Protein AF-A0A7C9B0Y3-F1 (afdb_monomer_lite)

Structure (mmCIF, N/CA/C/O backbone):
data_AF-A0A7C9B0Y3-F1
#
_entry.id   AF-A0A7C9B0Y3-F1
#
loop_
_atom_site.group_PDB
_atom_site.id
_atom_site.type_symbol
_atom_site.label_atom_id
_atom_site.label_alt_id
_atom_site.label_comp_id
_atom_site.label_asym_id
_atom_site.label_entity_id
_atom_site.label_seq_id
_atom_site.pdbx_PDB_ins_code
_atom_site.Cartn_x
_atom_site.Cartn_y
_atom_site.Cartn_z
_atom_site.occupancy
_atom_site.B_iso_or_equiv
_atom_site.auth_seq_id
_atom_site.auth_comp_id
_atom_site.auth_asym_id
_atom_site.auth_atom_id
_atom_site.pdbx_PDB_model_num
ATOM 1 N N . MET A 1 1 ? -20.691 -8.205 18.470 1.00 58.59 1 MET A N 1
ATOM 2 C CA . MET A 1 1 ? -19.989 -9.507 18.488 1.00 58.59 1 MET A CA 1
ATOM 3 C C . MET A 1 1 ? -19.894 -10.140 17.098 1.00 58.59 1 MET A C 1
ATOM 5 O O . ME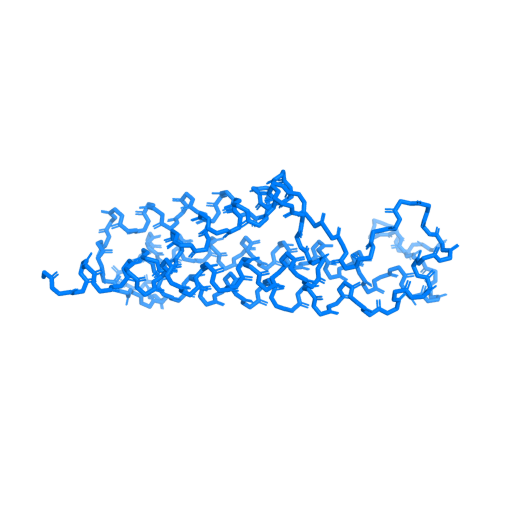T A 1 1 ? -18.849 -10.681 16.763 1.00 58.59 1 MET A O 1
ATOM 9 N N . GLU A 1 2 ? -20.926 -10.031 16.255 1.00 71.00 2 GLU A N 1
ATOM 10 C CA . GLU A 1 2 ? -20.875 -10.568 14.883 1.00 71.00 2 GLU A CA 1
ATOM 11 C C . GLU A 1 2 ? -19.894 -9.811 13.970 1.00 71.00 2 GLU A C 1
ATOM 13 O O . GLU A 1 2 ? -18.998 -10.425 13.400 1.00 71.00 2 GLU A O 1
ATOM 18 N N . ARG A 1 3 ? -19.967 -8.471 13.891 1.00 74.19 3 ARG A N 1
ATOM 19 C CA . ARG A 1 3 ? -19.041 -7.676 13.050 1.00 74.19 3 ARG A CA 1
ATOM 20 C C . ARG A 1 3 ? -17.567 -7.845 13.422 1.00 74.19 3 ARG A C 1
ATOM 22 O O . ARG A 1 3 ? -16.732 -7.976 12.536 1.00 74.19 3 ARG A O 1
ATOM 29 N N . THR A 1 4 ? -17.270 -7.910 14.718 1.00 80.31 4 THR A N 1
ATOM 30 C CA . THR A 1 4 ? -15.915 -8.097 15.264 1.00 80.31 4 THR A CA 1
ATOM 31 C C . THR A 1 4 ? -15.260 -9.414 14.843 1.00 80.31 4 THR A C 1
ATOM 33 O O . THR A 1 4 ? -14.041 -9.512 14.893 1.00 80.31 4 THR A O 1
ATOM 36 N N . LEU A 1 5 ? -16.042 -10.419 14.434 1.00 85.44 5 LEU A N 1
ATOM 37 C CA . LEU A 1 5 ? -15.538 -11.721 13.982 1.00 85.44 5 LEU A CA 1
ATOM 38 C C . LEU A 1 5 ? -15.664 -11.890 12.464 1.00 85.44 5 LEU A C 1
ATOM 40 O O . LEU A 1 5 ? -14.725 -12.331 11.806 1.00 85.44 5 LEU A O 1
ATOM 44 N N . ILE A 1 6 ? -16.805 -11.497 11.895 1.00 91.25 6 ILE A N 1
ATOM 45 C CA . ILE A 1 6 ? -17.104 -11.677 10.471 1.00 91.25 6 ILE A CA 1
ATOM 46 C C . ILE A 1 6 ? -16.193 -10.806 9.603 1.00 91.25 6 ILE A C 1
ATOM 48 O O . ILE A 1 6 ? -15.659 -11.287 8.605 1.00 91.25 6 ILE A O 1
ATOM 52 N N . GLN A 1 7 ? -15.983 -9.537 9.966 1.00 91.00 7 GLN A N 1
ATOM 53 C CA . GLN A 1 7 ? -15.204 -8.622 9.130 1.00 91.00 7 GLN A CA 1
ATOM 54 C C . GLN A 1 7 ? -13.721 -9.027 9.045 1.00 91.00 7 GLN A C 1
ATOM 56 O O . GLN A 1 7 ? -13.222 -9.119 7.922 1.00 91.00 7 GLN A O 1
ATOM 61 N N . PRO A 1 8 ? -13.020 -9.363 10.148 1.00 94.50 8 PRO A N 1
ATOM 62 C CA . PRO A 1 8 ? -11.669 -9.918 10.065 1.00 94.50 8 PRO A CA 1
ATOM 63 C C . PRO A 1 8 ? -11.589 -11.226 9.277 1.00 94.50 8 PRO A C 1
ATOM 65 O O . PRO A 1 8 ? -10.651 -11.411 8.506 1.00 94.50 8 PRO A O 1
ATOM 68 N N . LEU A 1 9 ? -12.576 -12.118 9.420 1.00 96.00 9 LEU A N 1
ATOM 69 C CA . LEU A 1 9 ? -12.609 -13.373 8.668 1.00 96.00 9 LEU A CA 1
ATOM 70 C C . LEU A 1 9 ? -12.703 -13.114 7.157 1.00 96.00 9 LEU A C 1
ATOM 72 O O . LEU A 1 9 ? -11.917 -13.663 6.385 1.00 96.00 9 LEU A O 1
ATOM 76 N N . ILE A 1 10 ? -13.620 -12.238 6.736 1.00 95.62 10 ILE A N 1
ATOM 77 C CA . ILE A 1 10 ? -13.749 -11.827 5.332 1.00 95.62 10 ILE A CA 1
ATOM 78 C C . ILE A 1 10 ? -12.462 -11.144 4.858 1.00 95.62 10 ILE A C 1
ATOM 80 O O . ILE A 1 10 ? -11.981 -11.449 3.768 1.00 95.62 10 ILE A O 1
ATOM 84 N N . ALA A 1 11 ? -11.879 -10.262 5.673 1.00 96.81 11 ALA A N 1
ATOM 85 C CA . ALA A 1 11 ? -10.637 -9.567 5.354 1.00 96.81 11 ALA A CA 1
ATOM 86 C C . ALA A 1 11 ? -9.488 -10.546 5.085 1.00 96.81 11 ALA A C 1
ATOM 88 O O . ALA A 1 11 ? -8.807 -10.408 4.069 1.00 96.81 11 ALA A O 1
ATOM 89 N N . VAL A 1 12 ? -9.311 -11.560 5.935 1.00 98.12 12 VAL A N 1
ATOM 90 C CA . VAL A 1 12 ? -8.299 -12.609 5.756 1.00 98.12 12 VAL A CA 1
ATOM 91 C C . VAL A 1 12 ? -8.569 -13.410 4.486 1.00 98.12 12 VAL A C 1
ATOM 93 O O . VAL A 1 12 ? -7.674 -13.533 3.655 1.00 98.12 12 VAL A O 1
ATOM 96 N N . LEU A 1 13 ? -9.800 -13.888 4.273 1.00 98.06 13 LEU A N 1
ATOM 97 C CA . LEU A 1 13 ? -10.150 -14.677 3.085 1.00 98.06 13 LEU A CA 1
ATOM 98 C C . LEU A 1 13 ? -9.893 -13.905 1.783 1.00 98.06 13 LEU A C 1
ATOM 100 O O . LEU A 1 13 ? -9.236 -14.414 0.871 1.00 98.06 13 LEU A O 1
ATOM 104 N N . VAL A 1 14 ? -10.368 -12.658 1.704 1.00 97.94 14 VAL A N 1
ATOM 105 C CA . VAL A 1 14 ? -10.167 -11.786 0.537 1.00 97.94 14 VAL A CA 1
ATOM 106 C C . VAL A 1 14 ? -8.679 -11.510 0.325 1.00 97.94 14 VAL A C 1
ATOM 108 O O . VAL A 1 14 ? -8.180 -11.654 -0.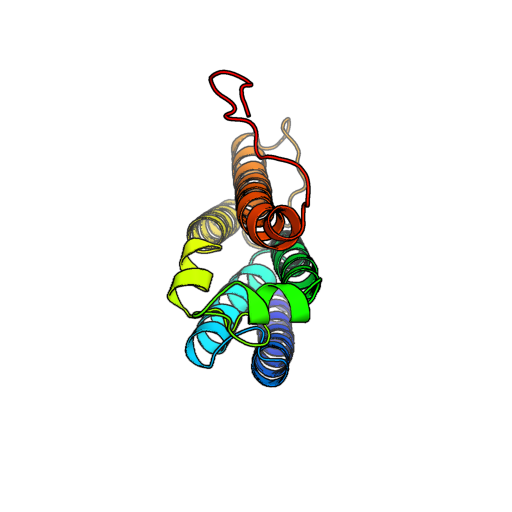794 1.00 97.94 14 VAL A O 1
ATOM 111 N N . SER A 1 15 ? -7.949 -11.179 1.391 1.00 98.25 15 SER A N 1
ATOM 112 C CA . SER A 1 15 ? -6.515 -10.888 1.315 1.00 98.25 15 SER A CA 1
ATOM 113 C C . SER A 1 15 ? -5.706 -12.105 0.878 1.00 98.25 15 SER A C 1
ATOM 115 O O . SER A 1 15 ? -4.798 -11.961 0.064 1.00 98.25 15 SER A O 1
ATOM 117 N N . SER A 1 16 ? -6.045 -13.313 1.343 1.00 98.38 16 SER A N 1
ATOM 118 C CA . SER A 1 16 ? -5.384 -14.551 0.916 1.00 98.38 16 SER A CA 1
ATOM 119 C C . SER A 1 16 ? -5.581 -14.805 -0.577 1.00 98.38 16 SER A C 1
ATOM 121 O O . SER A 1 16 ? -4.616 -15.089 -1.289 1.00 98.38 16 SER A O 1
ATOM 123 N N . VAL A 1 17 ? -6.812 -14.648 -1.082 1.00 98.44 17 VAL A N 1
ATOM 124 C CA . VAL A 1 17 ? -7.108 -14.812 -2.514 1.00 98.44 17 VAL A CA 1
ATOM 125 C C . VAL A 1 17 ? -6.336 -13.792 -3.350 1.00 98.44 17 VAL A C 1
ATOM 127 O O . VAL A 1 17 ? -5.758 -14.146 -4.381 1.00 98.44 17 VAL A O 1
ATOM 130 N N . ILE A 1 18 ? -6.301 -12.529 -2.921 1.00 98.12 18 ILE A N 1
ATOM 131 C CA . ILE A 1 18 ? -5.610 -11.467 -3.658 1.00 98.12 18 ILE A CA 1
ATOM 132 C C . ILE A 1 18 ? -4.095 -11.669 -3.622 1.00 98.12 18 ILE A C 1
ATOM 134 O O . ILE A 1 18 ? -3.475 -11.616 -4.683 1.00 98.12 18 ILE A O 1
ATOM 138 N N . ALA A 1 19 ? -3.504 -11.975 -2.465 1.00 98.06 19 ALA A N 1
ATOM 139 C CA . ALA A 1 19 ? -2.073 -12.247 -2.333 1.00 98.06 19 ALA A CA 1
ATOM 140 C C . ALA A 1 19 ? -1.638 -13.449 -3.186 1.00 98.06 19 ALA A C 1
ATOM 142 O O . ALA A 1 19 ? -0.663 -13.362 -3.935 1.00 98.06 19 ALA A O 1
ATOM 143 N N . PHE A 1 20 ? -2.412 -14.539 -3.166 1.00 98.12 20 PHE A N 1
ATOM 144 C CA . PHE A 1 20 ? -2.151 -15.707 -4.007 1.00 98.12 20 PHE A CA 1
ATOM 145 C C . PHE A 1 20 ? -2.210 -15.363 -5.501 1.00 98.12 20 PHE A C 1
ATOM 147 O O . PHE A 1 20 ? -1.323 -15.741 -6.271 1.00 98.12 20 PHE A O 1
ATOM 154 N N . ARG A 1 21 ? -3.230 -14.607 -5.931 1.00 97.25 21 ARG A N 1
ATOM 155 C CA . ARG A 1 21 ? -3.350 -14.159 -7.329 1.00 97.25 21 ARG A CA 1
ATOM 156 C C . ARG A 1 21 ? -2.232 -13.193 -7.716 1.00 97.25 21 ARG A C 1
ATOM 158 O O . ARG A 1 21 ? -1.761 -13.267 -8.848 1.00 97.25 21 ARG A O 1
ATOM 165 N N . ALA A 1 22 ? -1.814 -12.309 -6.815 1.00 96.75 22 ALA A N 1
ATOM 166 C CA . ALA A 1 22 ? -0.725 -11.363 -7.033 1.00 96.75 22 ALA A CA 1
ATOM 167 C C . ALA A 1 22 ? 0.608 -12.088 -7.249 1.00 96.75 22 ALA A C 1
ATOM 169 O O . ALA A 1 22 ? 1.315 -11.776 -8.206 1.00 96.75 22 ALA A O 1
ATOM 170 N N . TYR A 1 23 ? 0.889 -13.108 -6.435 1.00 97.38 23 TYR A N 1
ATOM 171 C CA . TYR A 1 23 ? 2.042 -13.988 -6.604 1.00 97.38 23 TYR A CA 1
ATOM 172 C C . TYR A 1 23 ? 1.980 -14.766 -7.926 1.00 97.38 23 TYR A C 1
ATOM 174 O O . TYR A 1 23 ? 2.893 -14.689 -8.745 1.00 97.38 23 TYR A O 1
ATOM 182 N N . LYS A 1 24 ? 0.855 -15.443 -8.207 1.00 96.50 24 LYS A N 1
ATOM 183 C CA . LYS A 1 24 ? 0.652 -16.195 -9.463 1.00 96.50 24 LYS A CA 1
ATOM 184 C C . LYS A 1 24 ? 0.804 -15.323 -10.712 1.00 96.50 24 LYS A C 1
ATOM 186 O O . LYS A 1 24 ? 1.270 -15.807 -11.737 1.00 96.50 24 LYS A O 1
ATOM 191 N N . LYS A 1 25 ? 0.401 -14.050 -10.643 1.00 94.12 25 LYS A N 1
ATOM 192 C CA . LYS A 1 25 ? 0.522 -13.074 -11.739 1.00 94.12 25 LYS A CA 1
ATOM 193 C C . LYS A 1 25 ? 1.864 -12.333 -11.767 1.00 94.12 25 LYS A C 1
ATOM 195 O O . LYS A 1 25 ? 1.977 -11.390 -12.553 1.00 94.12 25 LYS A O 1
ATOM 200 N N . LYS A 1 26 ? 2.828 -12.732 -10.926 1.00 93.81 26 LYS A N 1
ATOM 201 C CA . LYS A 1 26 ? 4.153 -12.112 -10.764 1.00 93.81 26 LYS A CA 1
ATOM 202 C C . LYS A 1 26 ? 4.107 -10.615 -10.415 1.00 93.81 26 LYS A C 1
ATOM 204 O O . LYS A 1 26 ? 5.066 -9.890 -10.640 1.00 93.81 26 LYS A O 1
ATOM 209 N N . SER A 1 27 ? 2.995 -10.139 -9.849 1.00 93.25 27 SER A N 1
ATOM 210 C CA . SER A 1 27 ? 2.878 -8.761 -9.351 1.00 93.25 27 SER A CA 1
ATOM 211 C C . SER A 1 27 ? 3.640 -8.560 -8.042 1.00 93.25 27 SER A C 1
ATOM 213 O O . SER A 1 27 ? 4.191 -7.489 -7.802 1.00 93.25 27 SER A O 1
ATOM 215 N N . LEU A 1 28 ? 3.685 -9.601 -7.210 1.00 96.25 28 LEU A N 1
ATOM 216 C CA . LEU A 1 28 ? 4.444 -9.660 -5.964 1.00 96.25 28 LEU A CA 1
ATOM 217 C C . LEU A 1 28 ? 5.338 -10.899 -5.986 1.00 96.25 28 LEU A C 1
ATOM 219 O O . LEU A 1 28 ? 4.940 -11.928 -6.539 1.00 96.25 28 LEU A O 1
ATOM 223 N N . ASP A 1 29 ? 6.514 -10.812 -5.366 1.00 97.06 29 ASP A N 1
ATOM 224 C CA . ASP A 1 29 ? 7.287 -12.011 -5.032 1.00 97.06 29 ASP A CA 1
ATOM 225 C C . ASP A 1 29 ? 6.691 -12.717 -3.793 1.00 97.06 29 ASP A C 1
ATOM 227 O O . ASP A 1 29 ? 5.662 -12.300 -3.255 1.00 97.06 29 ASP A O 1
ATOM 231 N N . VAL A 1 30 ? 7.306 -13.811 -3.332 1.00 97.81 30 VAL A N 1
ATOM 232 C CA . VAL A 1 30 ? 6.812 -14.568 -2.164 1.00 97.81 30 VAL A CA 1
ATOM 233 C C . VAL A 1 30 ? 6.754 -13.695 -0.903 1.00 97.81 30 VAL A C 1
ATOM 235 O O . VAL A 1 30 ? 5.769 -13.729 -0.164 1.00 97.81 30 VAL A O 1
ATOM 238 N N . SER A 1 31 ? 7.787 -12.882 -0.674 1.00 98.12 31 SER A N 1
ATOM 239 C CA . SER A 1 31 ? 7.877 -11.992 0.485 1.00 98.12 31 SER A CA 1
ATOM 240 C C . SER A 1 31 ? 6.852 -10.857 0.406 1.00 98.12 31 SER A C 1
ATOM 242 O O . SER A 1 31 ? 6.163 -10.565 1.383 1.00 98.12 31 SER A O 1
ATOM 244 N N . GLY A 1 32 ? 6.682 -10.271 -0.780 1.00 97.88 32 GLY A N 1
ATOM 245 C CA . GLY A 1 32 ? 5.701 -9.237 -1.059 1.00 97.88 32 GLY A CA 1
ATOM 246 C C . GLY A 1 32 ? 4.280 -9.763 -0.926 1.00 97.88 32 GLY A C 1
ATOM 247 O O . GLY A 1 32 ? 3.435 -9.073 -0.369 1.00 97.88 32 GLY A O 1
ATOM 248 N N . ALA A 1 33 ? 4.003 -10.993 -1.361 1.00 98.19 33 ALA A N 1
ATOM 249 C CA . ALA A 1 33 ? 2.690 -11.612 -1.206 1.00 98.19 33 ALA A CA 1
ATOM 250 C C . ALA A 1 33 ? 2.344 -11.856 0.270 1.00 98.19 33 ALA A C 1
ATOM 252 O O . ALA A 1 33 ? 1.221 -11.566 0.682 1.00 98.19 33 ALA A O 1
ATOM 253 N N . PHE A 1 34 ? 3.303 -12.324 1.075 1.00 98.44 34 PHE A N 1
ATOM 254 C CA . PHE A 1 34 ? 3.104 -12.519 2.512 1.00 98.44 34 PHE A CA 1
ATOM 255 C C . PHE A 1 34 ? 2.838 -11.195 3.244 1.00 98.44 34 PHE A C 1
ATOM 257 O O . PHE A 1 34 ? 1.828 -11.058 3.931 1.00 98.44 34 PHE A O 1
ATOM 264 N N . PHE A 1 35 ? 3.685 -10.182 3.048 1.00 98.38 35 PHE A N 1
ATOM 265 C CA . PHE A 1 35 ? 3.475 -8.873 3.676 1.00 98.38 35 PHE A CA 1
ATOM 266 C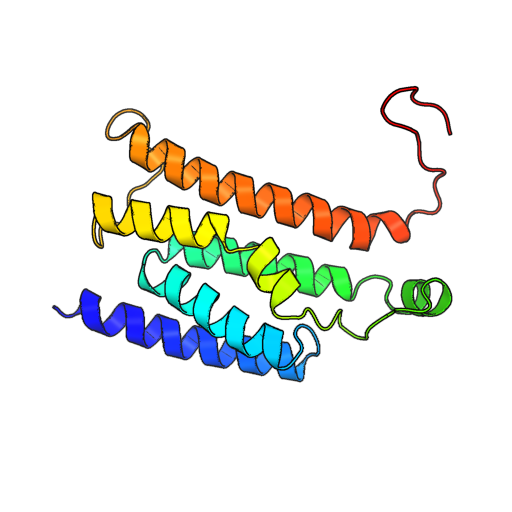 C . PHE A 1 35 ? 2.249 -8.146 3.117 1.00 98.38 35 PHE A C 1
ATOM 268 O O . PHE A 1 35 ? 1.514 -7.510 3.867 1.00 98.38 35 PHE A O 1
ATOM 275 N N . GLY A 1 36 ? 1.972 -8.295 1.822 1.00 98.06 36 GLY A N 1
ATOM 276 C CA . GLY A 1 36 ? 0.770 -7.769 1.184 1.00 98.06 36 GLY A CA 1
ATOM 277 C C . GLY A 1 36 ? -0.500 -8.370 1.781 1.00 98.06 36 GLY A C 1
ATOM 278 O O . GLY A 1 36 ? -1.455 -7.638 2.029 1.00 98.06 36 GLY A O 1
ATOM 279 N N . PHE A 1 37 ? -0.495 -9.670 2.093 1.00 98.56 37 PHE A N 1
ATOM 280 C CA . PHE A 1 37 ? -1.576 -10.325 2.828 1.00 98.56 37 PHE A CA 1
ATOM 281 C C . PHE A 1 37 ? -1.787 -9.706 4.217 1.00 98.56 37 PHE A C 1
ATOM 283 O O . PHE A 1 37 ? -2.928 -9.399 4.564 1.00 98.56 37 PHE A O 1
ATOM 290 N N . LEU A 1 38 ? -0.719 -9.489 4.994 1.00 98.38 38 LEU A N 1
ATOM 291 C CA . LEU A 1 38 ? -0.814 -8.903 6.338 1.00 98.38 38 LEU A CA 1
ATOM 292 C C . LEU A 1 38 ? -1.378 -7.478 6.296 1.00 98.38 38 LEU A C 1
ATOM 294 O O . LEU A 1 38 ? -2.337 -7.163 7.000 1.00 98.38 38 LEU A O 1
ATOM 298 N N . VAL A 1 39 ? -0.818 -6.639 5.423 1.00 98.25 39 VAL A N 1
ATOM 299 C CA . VAL A 1 39 ? -1.233 -5.244 5.237 1.00 98.25 39 VAL A CA 1
ATOM 300 C C . VAL A 1 39 ? -2.692 -5.172 4.792 1.00 98.25 39 VAL A C 1
ATOM 302 O O . VAL A 1 39 ? -3.482 -4.440 5.387 1.00 98.25 39 VAL A O 1
ATOM 305 N N . MET A 1 40 ? -3.071 -5.943 3.770 1.00 98.12 40 MET A N 1
ATOM 306 C CA . MET A 1 40 ? -4.428 -5.932 3.222 1.00 98.12 40 MET A CA 1
ATOM 307 C C . MET A 1 40 ? -5.455 -6.460 4.222 1.00 98.12 40 MET A C 1
ATOM 309 O O . MET A 1 40 ? -6.528 -5.868 4.354 1.00 98.12 40 MET A O 1
ATOM 313 N N . SER A 1 41 ? -5.097 -7.502 4.980 1.00 97.94 41 SER A N 1
ATOM 314 C CA . SER A 1 41 ? -5.947 -8.036 6.045 1.00 97.94 41 SER A CA 1
ATOM 315 C C . SER A 1 41 ? -6.173 -6.985 7.122 1.00 97.94 41 SER A C 1
ATOM 317 O O . SER A 1 41 ? -7.317 -6.756 7.495 1.00 97.94 41 SER A O 1
ATOM 319 N N . ALA A 1 42 ? -5.120 -6.293 7.571 1.00 97.06 42 ALA A N 1
ATOM 320 C CA . ALA A 1 42 ? -5.239 -5.222 8.558 1.00 97.06 42 ALA A CA 1
ATOM 321 C C . ALA A 1 42 ? -6.127 -4.075 8.053 1.00 97.06 42 ALA A C 1
ATOM 323 O O . ALA A 1 42 ? -7.028 -3.638 8.763 1.00 97.06 42 ALA A O 1
ATOM 324 N N . HIS A 1 43 ? -5.938 -3.626 6.809 1.00 97.06 43 HIS A N 1
ATOM 325 C CA . HIS A 1 43 ? -6.755 -2.553 6.244 1.00 97.06 43 HIS A CA 1
ATOM 326 C C . HIS A 1 43 ? -8.234 -2.942 6.176 1.00 97.06 43 HIS A C 1
ATOM 328 O O . HIS A 1 43 ? -9.072 -2.227 6.710 1.00 97.06 43 HIS A O 1
ATOM 334 N N . LEU A 1 44 ? -8.564 -4.084 5.563 1.00 96.31 44 LEU A N 1
ATOM 335 C CA . LEU A 1 44 ? -9.952 -4.532 5.405 1.00 96.31 44 LEU A CA 1
ATOM 336 C C . LEU A 1 44 ? -10.609 -4.900 6.744 1.00 96.31 44 LEU A C 1
ATOM 338 O O . LEU A 1 44 ? -11.805 -4.660 6.928 1.00 96.31 44 LEU A O 1
ATOM 342 N N . ALA A 1 45 ? -9.843 -5.460 7.684 1.00 95.31 45 ALA A N 1
ATOM 343 C CA . ALA A 1 45 ? -10.348 -5.806 9.005 1.00 95.31 45 ALA A CA 1
ATOM 344 C C . ALA A 1 45 ? -10.674 -4.553 9.819 1.00 95.31 45 ALA A C 1
ATOM 346 O O . ALA A 1 45 ? -11.724 -4.519 10.442 1.00 95.31 45 ALA A O 1
ATOM 347 N N . LEU A 1 46 ? -9.823 -3.525 9.796 1.00 94.25 46 LEU A N 1
ATOM 348 C CA . LEU A 1 46 ? -9.989 -2.344 10.648 1.00 94.25 46 LEU A CA 1
ATOM 349 C C . LEU A 1 46 ? -10.875 -1.263 10.012 1.00 94.25 46 LEU A C 1
ATOM 351 O O . LEU A 1 46 ? -11.664 -0.635 10.711 1.00 94.25 46 LEU A O 1
ATOM 355 N N . ASN A 1 47 ? -10.785 -1.052 8.695 1.00 93.50 47 ASN A N 1
ATOM 356 C CA . ASN A 1 47 ? -11.631 -0.101 7.973 1.00 93.50 47 ASN A CA 1
ATOM 357 C C . ASN A 1 47 ? -11.783 -0.482 6.485 1.00 93.50 47 ASN A C 1
ATOM 359 O O . ASN A 1 47 ? -10.860 -0.339 5.679 1.00 93.50 47 ASN A O 1
ATOM 363 N N . VAL A 1 48 ? -12.987 -0.910 6.091 1.00 92.88 48 VAL A N 1
ATOM 364 C CA . VAL A 1 48 ? -13.264 -1.394 4.725 1.00 92.88 48 VAL A CA 1
ATOM 365 C C . VAL A 1 48 ? -12.999 -0.325 3.660 1.00 92.88 48 VAL A C 1
ATOM 367 O O . VAL A 1 48 ? -12.466 -0.659 2.600 1.00 92.88 48 VAL A O 1
ATOM 370 N N . ARG A 1 49 ? -13.304 0.955 3.923 1.00 94.12 49 ARG A N 1
ATOM 371 C CA . ARG A 1 49 ? -13.024 2.054 2.982 1.00 94.12 49 ARG A CA 1
ATOM 372 C C . ARG A 1 49 ? -11.526 2.246 2.766 1.00 94.12 49 ARG A C 1
ATOM 374 O O . ARG A 1 49 ? -11.088 2.333 1.621 1.00 94.12 49 ARG A O 1
ATOM 381 N N . CYS A 1 50 ? -10.728 2.227 3.829 1.00 94.94 50 CYS A N 1
ATOM 382 C CA . CYS A 1 50 ? -9.270 2.274 3.719 1.00 94.94 50 CYS A CA 1
ATOM 383 C C . CYS A 1 50 ? -8.712 1.046 2.982 1.00 94.94 50 CYS A C 1
ATOM 385 O O . CYS A 1 50 ? -7.798 1.175 2.166 1.00 94.94 50 CYS A O 1
ATOM 387 N N . GLY A 1 51 ? -9.294 -0.137 3.200 1.00 96.19 51 GLY A N 1
ATOM 388 C CA . GLY A 1 51 ? -8.988 -1.333 2.412 1.00 96.19 51 GLY A CA 1
ATOM 389 C C . GLY A 1 51 ? -9.317 -1.179 0.926 1.00 96.19 51 GLY A C 1
ATOM 390 O O . GLY A 1 51 ? -8.510 -1.560 0.080 1.00 96.19 51 GLY A O 1
ATOM 391 N N . ALA A 1 52 ? -10.447 -0.556 0.584 1.00 96.62 52 ALA A N 1
ATOM 392 C CA . ALA A 1 52 ? -10.805 -0.257 -0.801 1.00 96.62 52 ALA A CA 1
ATOM 393 C C . ALA A 1 52 ? -9.819 0.726 -1.461 1.00 96.62 52 ALA A C 1
ATOM 395 O O . ALA A 1 52 ? -9.464 0.535 -2.624 1.00 96.62 52 ALA A O 1
ATOM 396 N N . ILE A 1 53 ? -9.322 1.726 -0.722 1.00 97.25 53 ILE A N 1
ATOM 397 C CA . ILE A 1 53 ? -8.284 2.655 -1.203 1.00 97.25 53 ILE A CA 1
ATOM 398 C C . ILE A 1 53 ? -6.980 1.902 -1.507 1.00 97.25 53 ILE A C 1
ATOM 400 O O . ILE A 1 53 ? -6.425 2.057 -2.597 1.00 97.25 53 ILE A O 1
ATOM 404 N N . LEU A 1 54 ? -6.522 1.033 -0.597 1.00 97.75 54 LEU A N 1
ATOM 405 C CA . LEU A 1 54 ? -5.346 0.186 -0.829 1.00 97.75 54 LEU A CA 1
ATOM 406 C C . LEU A 1 54 ? -5.534 -0.716 -2.061 1.00 97.75 54 LEU A C 1
ATOM 408 O O . LEU A 1 54 ? -4.621 -0.857 -2.875 1.00 97.75 54 LEU A O 1
ATOM 412 N N . LEU A 1 55 ? -6.717 -1.314 -2.234 1.00 97.75 55 LEU A N 1
ATOM 413 C CA . LEU A 1 55 ? -7.028 -2.128 -3.412 1.00 97.75 55 LEU A CA 1
ATOM 414 C C . LEU A 1 55 ? -7.011 -1.306 -4.703 1.00 97.75 55 LEU A C 1
ATOM 416 O O . LEU A 1 55 ? -6.497 -1.780 -5.717 1.00 97.75 55 LEU A O 1
ATOM 420 N N . ALA A 1 56 ? -7.532 -0.077 -4.675 1.00 97.62 56 ALA A N 1
ATOM 421 C CA . ALA A 1 56 ? -7.487 0.831 -5.813 1.00 97.62 56 ALA A CA 1
ATOM 422 C C . ALA A 1 56 ? -6.038 1.154 -6.205 1.00 97.62 56 ALA A C 1
ATOM 424 O O . ALA A 1 56 ? -5.693 1.008 -7.381 1.00 97.62 56 ALA A O 1
ATOM 425 N N . PHE A 1 57 ? -5.177 1.490 -5.236 1.00 96.62 57 PHE A N 1
ATOM 426 C CA . PHE A 1 57 ? -3.729 1.647 -5.436 1.00 96.62 57 PHE A CA 1
ATOM 427 C C . PHE A 1 57 ? -3.110 0.379 -6.043 1.00 96.62 57 PHE A C 1
ATOM 429 O O . PHE A 1 57 ? -2.480 0.431 -7.099 1.00 96.62 57 PHE A O 1
ATOM 436 N N . PHE A 1 58 ? -3.337 -0.784 -5.427 1.00 96.88 58 PHE A N 1
ATOM 437 C CA . PHE A 1 58 ? -2.711 -2.036 -5.845 1.00 96.88 58 PHE A CA 1
ATOM 438 C C . PHE A 1 58 ? -3.116 -2.445 -7.266 1.00 96.88 58 PHE A C 1
ATOM 440 O O . PHE A 1 58 ? -2.255 -2.791 -8.081 1.00 96.88 58 PHE A O 1
ATOM 447 N N . PHE A 1 59 ? -4.411 -2.411 -7.593 1.00 96.62 59 PHE A N 1
ATOM 448 C CA . PHE A 1 59 ? -4.896 -2.856 -8.898 1.00 96.62 59 PHE A CA 1
ATOM 449 C C . PHE A 1 59 ? -4.558 -1.884 -10.024 1.00 96.62 59 PHE A C 1
ATOM 451 O O . PHE A 1 59 ? -4.201 -2.345 -11.109 1.00 96.62 59 PHE A O 1
ATOM 458 N N . SER A 1 60 ? -4.670 -0.572 -9.799 1.00 96.38 60 SER A N 1
ATOM 459 C CA . SER A 1 60 ? -4.284 0.431 -10.802 1.00 96.38 60 SER A CA 1
ATOM 460 C C . SER A 1 60 ? -2.788 0.340 -11.109 1.00 96.38 60 SER A C 1
ATOM 462 O O . SER A 1 60 ? -2.409 0.120 -12.260 1.00 96.38 60 SER A O 1
ATOM 464 N N . SER A 1 61 ? -1.951 0.349 -10.073 1.00 94.38 61 SER A N 1
ATOM 465 C CA . SER A 1 61 ? -0.499 0.237 -10.198 1.00 94.38 61 SER A CA 1
ATOM 466 C C . SER A 1 61 ? -0.069 -1.083 -10.840 1.00 94.38 61 SER A C 1
ATOM 468 O O . SER A 1 61 ? 0.764 -1.089 -11.738 1.00 94.38 61 SER A O 1
ATOM 470 N N . SER A 1 62 ? -0.678 -2.215 -10.466 1.00 93.25 62 SER A N 1
ATOM 471 C CA . SER A 1 62 ? -0.357 -3.520 -11.073 1.00 93.25 62 SER A CA 1
ATOM 472 C C . SER A 1 62 ? -0.750 -3.622 -12.548 1.00 93.25 62 SER A C 1
ATOM 474 O O . SER A 1 62 ? -0.148 -4.400 -13.288 1.00 93.25 62 SER A O 1
ATOM 476 N N . LYS A 1 63 ? -1.775 -2.880 -12.988 1.00 93.50 63 LYS A N 1
ATOM 477 C CA . LYS A 1 63 ? -2.119 -2.780 -14.412 1.00 93.50 63 LYS A CA 1
ATOM 478 C C . LYS A 1 63 ? -1.079 -1.945 -15.154 1.00 93.50 63 LYS A C 1
ATOM 480 O O . LYS A 1 63 ? -0.611 -2.386 -16.198 1.00 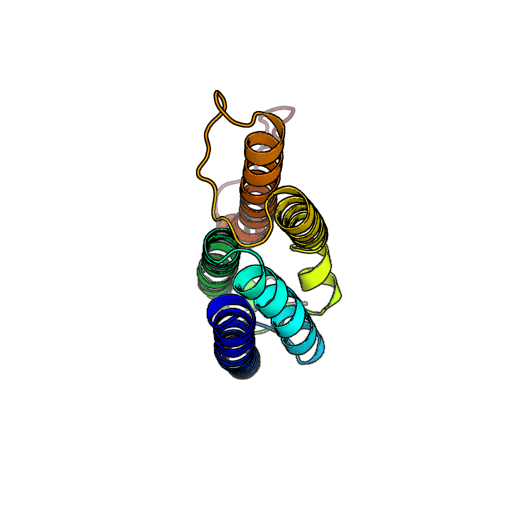93.50 63 LYS A O 1
ATOM 485 N N . LEU A 1 64 ? -0.688 -0.798 -14.598 1.00 91.81 64 LEU A N 1
ATOM 486 C CA . LEU A 1 64 ? 0.303 0.098 -15.202 1.00 91.81 64 LEU A CA 1
ATOM 487 C C . LEU A 1 64 ? 1.690 -0.537 -15.323 1.00 91.81 64 LEU A C 1
ATOM 489 O O . LEU A 1 64 ? 2.329 -0.374 -16.358 1.00 91.81 64 LEU A O 1
ATOM 493 N N . THR A 1 65 ? 2.097 -1.368 -14.361 1.00 87.31 65 THR A N 1
ATOM 494 C CA . THR A 1 65 ? 3.352 -2.137 -14.448 1.00 87.31 65 THR A CA 1
ATOM 495 C C . THR A 1 65 ? 3.434 -3.033 -15.686 1.00 87.31 65 THR A C 1
ATOM 497 O O . THR A 1 65 ? 4.515 -3.322 -16.189 1.00 87.31 65 THR A O 1
ATOM 500 N N . LYS A 1 66 ? 2.291 -3.455 -16.239 1.00 87.12 66 LYS A N 1
ATOM 501 C CA . LYS A 1 66 ? 2.249 -4.279 -17.457 1.00 87.12 66 LYS A CA 1
ATOM 502 C C . LYS A 1 66 ? 2.220 -3.455 -18.741 1.00 87.12 66 LYS A C 1
ATOM 504 O O . LYS A 1 66 ? 2.469 -3.998 -19.814 1.00 87.12 66 LYS A O 1
ATOM 509 N N . VAL A 1 67 ? 1.911 -2.163 -18.655 1.00 88.81 67 VAL A N 1
ATOM 510 C CA . VAL A 1 67 ? 1.874 -1.279 -19.822 1.00 88.81 67 VAL A CA 1
ATOM 511 C C . VAL A 1 67 ? 3.302 -1.051 -20.310 1.00 88.81 67 VAL A C 1
ATOM 513 O O . VAL A 1 67 ? 4.192 -0.718 -19.528 1.00 88.81 67 VAL A O 1
ATOM 516 N N . GLY A 1 68 ? 3.521 -1.262 -21.610 1.00 83.38 68 GLY A N 1
ATOM 517 C CA . GLY A 1 68 ? 4.824 -1.058 -22.244 1.00 83.38 68 GLY A CA 1
ATOM 518 C C . GLY A 1 68 ? 5.925 -2.000 -21.749 1.00 83.38 68 GLY A C 1
ATOM 519 O O . GLY A 1 68 ? 7.098 -1.662 -21.884 1.00 83.38 68 GLY A O 1
ATOM 520 N N . ALA A 1 69 ? 5.565 -3.164 -21.192 1.00 84.31 69 ALA A N 1
ATOM 521 C CA . ALA A 1 69 ? 6.514 -4.150 -20.671 1.00 84.31 69 ALA A CA 1
ATOM 522 C C . ALA A 1 69 ? 7.611 -4.521 -21.688 1.00 84.31 69 ALA A C 1
ATOM 524 O O . ALA A 1 69 ? 8.777 -4.582 -21.319 1.00 84.31 69 ALA A O 1
ATOM 525 N N . ASP A 1 70 ? 7.269 -4.660 -22.973 1.00 83.00 70 ASP A N 1
ATOM 526 C CA . ASP A 1 70 ? 8.240 -4.987 -24.030 1.00 83.00 70 ASP A CA 1
ATOM 527 C C . ASP A 1 70 ? 9.282 -3.884 -24.259 1.00 83.00 70 ASP A C 1
ATOM 529 O O . ASP A 1 70 ? 10.437 -4.172 -24.572 1.00 83.00 70 ASP A O 1
ATOM 533 N N . LYS A 1 71 ? 8.884 -2.610 -24.119 1.00 80.75 71 LYS A N 1
ATOM 534 C CA . LYS A 1 71 ? 9.814 -1.475 -24.205 1.00 80.75 71 LYS A CA 1
ATOM 535 C C . LYS A 1 71 ? 10.722 -1.451 -22.975 1.00 80.75 71 LYS A C 1
ATOM 537 O O . LYS A 1 71 ? 11.933 -1.363 -23.135 1.00 80.75 71 LYS A O 1
ATOM 542 N N . LYS A 1 72 ? 10.142 -1.625 -21.781 1.00 82.38 72 LYS A N 1
ATOM 543 C CA . LYS A 1 72 ? 10.868 -1.655 -20.499 1.00 82.38 72 LYS A CA 1
ATOM 544 C C . LYS A 1 72 ? 11.890 -2.788 -20.446 1.00 82.38 72 LYS A C 1
ATOM 546 O O . LYS A 1 72 ? 13.029 -2.553 -20.077 1.00 82.38 72 LYS A O 1
ATOM 551 N N . HIS A 1 73 ? 11.529 -3.981 -20.917 1.00 81.50 73 HIS A N 1
ATOM 552 C CA . HIS A 1 73 ? 12.440 -5.125 -20.997 1.00 81.50 73 HIS A CA 1
ATOM 553 C C . HIS A 1 73 ? 13.666 -4.850 -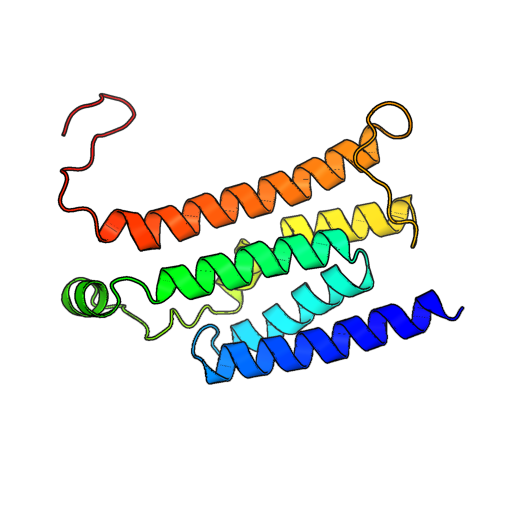21.884 1.00 81.50 73 HIS A C 1
ATOM 555 O O . HIS A 1 73 ? 14.734 -5.413 -21.666 1.00 81.50 73 HIS A O 1
ATOM 561 N N . LYS A 1 74 ? 13.532 -4.023 -22.928 1.00 79.69 74 LYS A N 1
ATOM 562 C CA . LYS A 1 74 ? 14.657 -3.681 -23.814 1.00 79.69 74 LYS A CA 1
ATOM 563 C C . LYS A 1 74 ? 15.552 -2.585 -23.237 1.00 79.69 74 LYS A C 1
ATOM 565 O O . LYS A 1 74 ? 16.718 -2.524 -23.611 1.00 79.69 74 LYS A O 1
ATOM 570 N N . SER A 1 75 ? 15.006 -1.712 -22.392 1.00 74.81 75 SER A N 1
ATOM 571 C CA . SER A 1 75 ? 15.698 -0.531 -21.866 1.00 74.81 75 SER A CA 1
ATOM 572 C C . SER A 1 75 ? 16.228 -0.692 -20.441 1.00 74.81 75 SER A C 1
ATOM 574 O O . SER A 1 75 ? 17.108 0.066 -20.051 1.00 74.81 75 SER A O 1
ATOM 576 N N . ASP A 1 76 ? 15.688 -1.630 -19.663 1.00 75.69 76 ASP A N 1
ATOM 577 C CA . ASP A 1 76 ? 15.998 -1.811 -18.246 1.00 75.69 76 ASP A CA 1
ATOM 578 C C . ASP A 1 76 ? 16.574 -3.211 -17.989 1.00 75.69 76 ASP A C 1
ATOM 580 O O . ASP A 1 76 ? 15.897 -4.226 -18.167 1.00 75.69 76 ASP A O 1
ATOM 584 N N . ALA A 1 77 ? 17.844 -3.253 -17.575 1.00 73.19 77 ALA A N 1
ATOM 585 C CA . ALA A 1 77 ? 18.557 -4.490 -17.267 1.00 73.19 77 ALA A CA 1
ATOM 586 C C . ALA A 1 77 ? 17.999 -5.202 -16.020 1.00 73.19 77 ALA A C 1
ATOM 588 O O . ALA A 1 77 ? 18.133 -6.420 -15.911 1.00 73.19 77 ALA A O 1
ATOM 589 N N . ASP A 1 78 ? 17.332 -4.468 -15.124 1.00 77.75 78 ASP A N 1
ATOM 590 C CA . ASP A 1 78 ? 16.735 -4.990 -13.892 1.00 77.75 78 ASP A CA 1
ATOM 591 C C . ASP A 1 78 ? 15.228 -5.273 -14.042 1.00 77.75 78 ASP A C 1
ATOM 593 O O . ASP A 1 78 ? 14.520 -5.499 -13.051 1.00 77.75 78 ASP A O 1
ATOM 597 N N . PHE A 1 79 ? 14.713 -5.299 -15.279 1.00 80.88 79 PHE A N 1
ATOM 598 C CA . PHE A 1 79 ? 13.300 -5.544 -15.550 1.00 80.88 79 PHE A CA 1
ATOM 599 C C . PHE A 1 79 ? 12.832 -6.887 -14.973 1.00 80.88 79 PHE A C 1
ATOM 601 O O . PHE A 1 79 ? 13.289 -7.969 -15.351 1.00 80.88 79 PHE A O 1
ATOM 608 N N . LYS A 1 80 ? 11.822 -6.827 -14.102 1.00 82.69 80 LYS A N 1
ATOM 609 C CA . LYS A 1 80 ? 11.126 -8.007 -13.584 1.00 82.69 80 LYS A CA 1
ATOM 610 C C . LYS A 1 80 ? 9.757 -8.119 -14.225 1.00 82.69 80 LYS A C 1
ATOM 612 O O . LYS A 1 80 ? 8.929 -7.217 -14.106 1.00 82.69 80 LYS A O 1
ATOM 617 N N . GLU A 1 81 ? 9.476 -9.267 -14.837 1.00 82.69 81 GLU A N 1
ATOM 618 C CA . GLU A 1 81 ? 8.152 -9.552 -15.391 1.00 82.69 81 GLU A CA 1
ATOM 619 C C . GLU A 1 81 ? 7.075 -9.377 -14.309 1.00 82.69 81 GLU A C 1
ATOM 621 O O . GLU A 1 81 ? 7.109 -10.053 -13.280 1.00 82.69 81 GLU A O 1
ATOM 626 N N . GLY A 1 82 ? 6.126 -8.467 -14.545 1.00 80.31 82 GLY A N 1
ATOM 627 C CA . GLY A 1 82 ? 5.051 -8.147 -13.603 1.00 80.31 82 GLY A CA 1
ATOM 628 C C . GLY A 1 82 ? 5.462 -7.259 -12.421 1.00 80.31 82 GLY A C 1
ATOM 629 O O . GLY A 1 82 ? 4.612 -6.964 -11.585 1.00 80.31 82 GLY A O 1
ATOM 630 N N . GLY A 1 83 ? 6.716 -6.811 -12.354 1.00 85.62 83 GLY A N 1
ATOM 631 C CA . GLY A 1 83 ? 7.282 -5.969 -11.296 1.00 85.62 83 GLY A CA 1
ATOM 632 C C . GLY A 1 83 ? 7.816 -6.749 -10.092 1.00 85.62 83 GLY A C 1
ATOM 633 O O . GLY A 1 83 ? 8.839 -6.362 -9.539 1.00 85.62 83 GLY A O 1
ATOM 634 N N . GLN A 1 84 ? 7.167 -7.857 -9.705 1.00 92.94 84 GLN A N 1
ATOM 635 C CA . GLN A 1 84 ? 7.559 -8.725 -8.580 1.00 92.94 84 GLN A CA 1
ATOM 636 C C . GLN A 1 84 ? 7.984 -7.946 -7.327 1.00 92.94 84 GLN A C 1
ATOM 638 O O . GLN A 1 84 ? 9.102 -8.103 -6.829 1.00 92.94 84 GLN A O 1
ATOM 643 N N . ARG A 1 85 ? 7.089 -7.083 -6.822 1.00 93.81 85 ARG A N 1
ATOM 644 C CA . ARG A 1 85 ? 7.423 -6.237 -5.670 1.00 93.81 85 ARG A CA 1
ATOM 645 C C . ARG A 1 85 ? 7.691 -7.086 -4.429 1.00 93.81 85 ARG A C 1
ATOM 647 O O . ARG A 1 85 ? 6.927 -8.011 -4.135 1.00 93.81 85 ARG A O 1
ATOM 654 N N . ASN A 1 86 ? 8.757 -6.748 -3.711 1.00 96.94 86 ASN A N 1
ATOM 655 C CA . ASN A 1 86 ? 9.183 -7.449 -2.501 1.00 96.94 86 ASN A CA 1
ATOM 656 C C . ASN A 1 86 ? 8.548 -6.851 -1.236 1.00 96.94 86 ASN A C 1
ATOM 658 O O . ASN A 1 86 ? 7.852 -5.832 -1.278 1.00 96.94 86 ASN A O 1
ATOM 662 N N . TRP A 1 87 ? 8.798 -7.480 -0.087 1.00 97.94 87 TRP A N 1
ATOM 663 C CA . TRP A 1 87 ? 8.282 -7.017 1.203 1.00 97.94 87 TRP A CA 1
ATOM 664 C C . TRP A 1 87 ? 8.694 -5.577 1.552 1.00 97.94 87 TRP A C 1
ATOM 666 O O . TRP A 1 87 ? 7.881 -4.840 2.108 1.00 97.94 87 TRP A O 1
ATOM 676 N N . VAL A 1 88 ? 9.911 -5.152 1.186 1.00 97.62 88 VAL A N 1
ATOM 677 C CA . VAL A 1 88 ? 10.406 -3.788 1.443 1.00 97.62 88 VAL A CA 1
ATOM 678 C C . VAL A 1 88 ? 9.528 -2.780 0.713 1.00 97.62 88 VAL A C 1
ATOM 680 O O . VAL A 1 88 ? 9.009 -1.857 1.329 1.00 97.62 88 VAL A O 1
ATOM 683 N N . GLN A 1 89 ? 9.276 -3.001 -0.578 1.00 95.69 89 GLN A N 1
ATOM 684 C CA . GLN A 1 89 ? 8.418 -2.127 -1.378 1.00 95.69 89 GLN A CA 1
ATOM 685 C C . GLN A 1 89 ? 6.969 -2.116 -0.883 1.00 95.69 89 GLN A C 1
ATOM 687 O O . GLN A 1 89 ? 6.314 -1.074 -0.927 1.00 95.69 89 GLN A O 1
ATOM 692 N N . VAL A 1 90 ? 6.454 -3.250 -0.401 1.00 97.38 90 VAL A N 1
ATOM 693 C CA . VAL A 1 90 ? 5.120 -3.301 0.213 1.00 97.38 90 VAL A CA 1
ATOM 694 C C . VAL A 1 90 ? 5.078 -2.433 1.470 1.00 97.38 90 VAL A C 1
ATOM 696 O O . VAL A 1 90 ? 4.179 -1.601 1.595 1.00 97.38 90 VAL A O 1
ATOM 699 N N . LEU A 1 91 ? 6.050 -2.571 2.375 1.00 97.25 91 LEU A N 1
ATOM 700 C CA . LEU A 1 91 ? 6.098 -1.786 3.610 1.00 97.25 91 LEU A CA 1
ATOM 701 C C . LEU A 1 91 ? 6.333 -0.297 3.343 1.00 97.25 91 LEU A C 1
ATOM 703 O O . LEU A 1 91 ? 5.610 0.523 3.903 1.00 97.25 91 LEU A O 1
ATOM 707 N N . CYS A 1 92 ? 7.249 0.071 2.445 1.00 96.06 92 CYS A N 1
ATOM 708 C CA . CYS A 1 92 ? 7.467 1.469 2.058 1.00 96.06 92 CYS A CA 1
ATOM 709 C C . CYS A 1 92 ? 6.175 2.135 1.560 1.00 96.06 92 CYS A C 1
ATOM 711 O O . CYS A 1 92 ? 5.894 3.279 1.909 1.00 96.06 92 CYS A O 1
ATOM 713 N N . ASN A 1 93 ? 5.348 1.400 0.811 1.00 96.62 93 ASN A N 1
ATOM 714 C CA . ASN A 1 93 ? 4.102 1.925 0.256 1.00 96.62 93 ASN A CA 1
ATOM 715 C C . ASN A 1 93 ? 2.902 1.862 1.204 1.00 96.62 93 ASN A C 1
ATOM 717 O O . ASN A 1 93 ? 1.861 2.421 0.873 1.00 96.62 93 ASN A O 1
ATOM 721 N N . SER A 1 94 ? 2.987 1.200 2.360 1.00 97.50 94 SER A N 1
ATOM 722 C CA . SER A 1 94 ? 1.787 0.946 3.177 1.00 97.50 94 SER A CA 1
ATOM 723 C C . SER A 1 94 ? 1.964 1.044 4.690 1.00 97.50 94 SER A C 1
ATOM 725 O O . SER A 1 94 ? 0.960 1.115 5.397 1.00 97.50 94 SER A O 1
ATOM 727 N N . ALA A 1 95 ? 3.186 1.086 5.224 1.00 97.19 95 ALA A N 1
ATOM 728 C CA . ALA A 1 95 ? 3.418 1.073 6.669 1.00 97.19 95 ALA A CA 1
ATOM 729 C C . ALA A 1 95 ? 2.788 2.285 7.373 1.00 97.19 95 ALA A C 1
ATOM 731 O O . ALA A 1 95 ? 2.054 2.110 8.343 1.00 97.19 95 ALA A O 1
ATOM 732 N N . ILE A 1 96 ? 3.001 3.498 6.848 1.00 97.94 96 ILE A N 1
ATOM 733 C CA . ILE A 1 96 ? 2.429 4.727 7.422 1.00 97.94 96 ILE A CA 1
ATOM 734 C C . ILE A 1 96 ? 0.899 4.670 7.382 1.00 97.94 96 ILE A C 1
ATOM 736 O O . ILE A 1 96 ? 0.256 4.861 8.410 1.00 97.94 96 ILE A O 1
ATOM 740 N N . ALA A 1 97 ? 0.306 4.322 6.235 1.00 97.94 97 ALA A N 1
ATOM 741 C CA . ALA A 1 97 ? -1.142 4.152 6.125 1.00 97.94 97 ALA A CA 1
ATOM 742 C C . ALA A 1 97 ? -1.687 3.093 7.101 1.00 97.94 97 ALA A C 1
ATOM 744 O O . ALA A 1 97 ? -2.723 3.314 7.723 1.00 97.94 97 ALA A O 1
ATOM 745 N N . THR A 1 98 ? -0.968 1.982 7.297 1.00 98.06 98 THR A N 1
ATOM 746 C CA . THR A 1 98 ? -1.340 0.938 8.266 1.00 98.06 98 THR A CA 1
ATOM 747 C C . THR A 1 98 ? -1.368 1.494 9.688 1.00 98.06 98 THR A C 1
ATOM 749 O O . THR A 1 98 ? -2.341 1.276 10.406 1.00 98.06 98 THR A O 1
ATOM 752 N N . VAL A 1 99 ? -0.339 2.251 10.086 1.00 98.19 99 VAL A N 1
ATOM 753 C CA . VAL A 1 99 ? -0.281 2.903 11.404 1.00 98.19 99 VAL A CA 1
ATOM 754 C C . VAL A 1 99 ? -1.450 3.871 11.576 1.00 98.19 99 VAL A C 1
ATOM 756 O O . VAL A 1 99 ? -2.142 3.808 12.590 1.00 98.19 99 VAL A O 1
ATOM 759 N N . LEU A 1 100 ? -1.730 4.712 10.575 1.00 97.88 100 LEU A N 1
ATOM 760 C CA . LEU A 1 100 ? -2.858 5.647 10.622 1.00 97.88 100 LEU A CA 1
ATOM 761 C C . LEU A 1 100 ? -4.198 4.921 10.800 1.00 97.88 100 LEU A C 1
ATOM 763 O O . LEU A 1 100 ? -5.025 5.357 11.593 1.00 97.88 100 LEU A O 1
ATOM 767 N N . ILE A 1 101 ? -4.405 3.793 10.119 1.00 96.94 101 ILE A N 1
ATOM 768 C CA . ILE A 1 101 ? -5.638 3.000 10.236 1.00 96.94 101 ILE A CA 1
ATOM 769 C C . ILE A 1 101 ? -5.774 2.358 11.616 1.00 96.94 101 ILE A C 1
ATOM 771 O O . ILE A 1 101 ? -6.874 2.347 12.163 1.00 96.94 101 ILE A O 1
ATOM 775 N N . VAL A 1 102 ? -4.680 1.863 12.202 1.00 97.06 102 VAL A N 1
ATOM 776 C CA . VAL A 1 102 ? -4.689 1.341 13.579 1.00 97.06 102 VAL A CA 1
ATOM 777 C C . VAL A 1 102 ? -5.046 2.447 14.573 1.00 97.06 102 VAL A C 1
ATOM 779 O O . VAL A 1 102 ? -5.859 2.219 15.465 1.00 97.06 102 VAL A O 1
ATOM 782 N N . VAL A 1 103 ? -4.504 3.657 14.395 1.00 97.06 103 VAL A N 1
ATOM 783 C CA . VAL A 1 103 ? -4.851 4.819 15.229 1.00 97.06 103 VAL A CA 1
ATOM 784 C C . VAL A 1 103 ? -6.322 5.203 15.054 1.00 97.06 103 VAL A C 1
ATOM 786 O O . VAL A 1 103 ? -7.007 5.421 16.047 1.00 97.06 103 VAL A O 1
ATOM 789 N N . ILE A 1 104 ? -6.841 5.234 13.821 1.00 95.62 104 ILE A N 1
ATOM 790 C CA . ILE A 1 104 ? -8.267 5.494 13.562 1.00 95.62 104 ILE A CA 1
ATOM 791 C C . ILE A 1 104 ? -9.129 4.454 14.284 1.00 95.62 104 ILE A C 1
ATOM 793 O O . ILE A 1 104 ? -10.028 4.828 15.032 1.00 95.62 104 ILE A O 1
ATOM 797 N N . TRP A 1 105 ? -8.829 3.164 14.119 1.00 94.88 105 TRP A N 1
ATOM 798 C CA . TRP A 1 105 ? -9.559 2.085 14.785 1.00 94.88 105 TRP A CA 1
ATOM 799 C C . TRP A 1 105 ? -9.501 2.191 16.313 1.00 94.88 105 TRP A C 1
ATOM 801 O O . TRP A 1 105 ? -10.505 1.966 16.978 1.00 94.88 105 TRP A O 1
ATOM 811 N N . TYR A 1 106 ? -8.366 2.594 16.886 1.00 95.19 106 TYR A N 1
ATOM 812 C CA . TYR A 1 106 ? -8.266 2.826 18.328 1.00 95.19 106 TYR A CA 1
ATOM 813 C C . TYR A 1 106 ? -9.183 3.968 18.807 1.00 95.19 106 TYR A C 1
ATOM 815 O O . TYR A 1 106 ? -9.739 3.891 19.898 1.00 95.19 106 TYR A O 1
ATOM 823 N N . LEU A 1 107 ? -9.370 5.014 17.992 1.00 93.94 107 LEU A N 1
ATOM 824 C CA . LEU A 1 107 ? -10.172 6.190 18.348 1.00 93.94 107 LEU A CA 1
ATOM 825 C C . LEU A 1 107 ? -11.682 5.995 18.153 1.00 93.94 107 LEU A C 1
ATOM 827 O O . LEU A 1 107 ? -12.460 6.512 18.951 1.00 93.94 107 LEU A O 1
ATOM 831 N N . VAL A 1 108 ? -12.105 5.298 17.092 1.00 92.50 108 VAL A N 1
ATOM 832 C CA . VAL A 1 108 ? -13.534 5.158 16.728 1.00 92.50 108 VAL A CA 1
ATOM 833 C C . VAL A 1 108 ? -14.038 3.711 16.728 1.00 92.50 108 VAL A C 1
ATOM 835 O O . VAL A 1 108 ? -15.198 3.444 16.412 1.00 92.50 108 VAL A O 1
ATOM 838 N N . GLY A 1 109 ? -13.188 2.750 17.087 1.00 91.31 109 GLY A N 1
ATOM 839 C CA . GLY A 1 109 ? -13.516 1.331 17.081 1.00 91.31 109 GLY A CA 1
ATOM 840 C C . GLY A 1 109 ? -13.876 0.830 15.683 1.00 91.31 109 GLY A C 1
ATOM 841 O O . GLY A 1 109 ? -13.141 1.014 14.716 1.00 91.31 109 GLY A O 1
ATOM 842 N N . TRP A 1 110 ? -15.035 0.180 15.586 1.00 88.00 110 TRP A N 1
ATOM 843 C CA . TRP A 1 110 ? -15.569 -0.386 14.341 1.00 88.00 110 TRP A CA 1
ATOM 844 C C . TRP A 1 110 ? -16.512 0.573 13.604 1.00 88.00 110 TRP A C 1
ATOM 846 O O . TRP A 1 110 ? -17.178 0.166 12.647 1.00 88.00 110 TRP A O 1
ATOM 856 N N . GLU A 1 111 ? -16.616 1.825 14.060 1.00 86.75 111 GLU A N 1
ATOM 857 C CA . GLU A 1 111 ? -17.408 2.838 13.375 1.00 86.75 111 GLU A CA 1
ATOM 858 C C . GLU A 1 111 ? -16.674 3.337 12.135 1.00 86.75 111 GLU A C 1
ATOM 860 O O . GLU A 1 111 ? -15.586 3.907 12.197 1.00 86.75 111 GLU A O 1
ATOM 865 N N . ASP A 1 112 ? -17.310 3.159 10.984 1.00 82.69 112 ASP A N 1
ATOM 866 C CA . ASP A 1 112 ? -16.796 3.693 9.737 1.00 82.69 112 ASP A CA 1
ATOM 867 C C . ASP A 1 112 ? -17.275 5.146 9.575 1.00 82.69 112 ASP A C 1
ATOM 869 O O . ASP A 1 112 ? -18.383 5.401 9.094 1.00 82.69 112 ASP A O 1
ATOM 873 N N . LYS A 1 113 ? -16.455 6.106 10.017 1.00 86.00 113 LYS A N 1
ATOM 874 C CA . LYS A 1 113 ? -16.739 7.546 9.901 1.00 86.00 113 LYS A CA 1
ATOM 875 C C . LYS A 1 113 ? -16.442 8.059 8.490 1.00 86.00 113 LYS A C 1
ATOM 877 O O . LYS A 1 113 ? -15.448 7.687 7.869 1.00 86.00 113 LYS A O 1
ATOM 882 N N . CYS A 1 114 ? -17.311 8.930 7.989 1.00 85.88 114 CYS A N 1
ATOM 883 C CA . CYS A 1 114 ? -17.066 9.673 6.755 1.00 85.88 114 CYS A CA 1
ATOM 884 C C . CYS A 1 114 ? -16.103 10.844 7.008 1.00 85.88 114 CYS A C 1
ATOM 886 O O . CYS A 1 114 ? -15.835 11.201 8.154 1.00 85.88 114 CYS A O 1
ATOM 888 N N . LEU A 1 115 ? -15.601 11.453 5.929 1.00 85.94 115 LEU A N 1
ATOM 889 C CA . LEU A 1 115 ? -14.873 12.719 6.016 1.00 85.94 115 LEU A CA 1
ATOM 890 C C . LEU A 1 115 ? -15.842 13.812 6.483 1.00 85.94 115 LEU A C 1
ATOM 892 O O . LEU A 1 115 ? -16.648 14.303 5.695 1.00 85.94 115 LEU A O 1
ATOM 896 N N . ASP A 1 116 ? -15.762 14.164 7.762 1.00 85.69 116 ASP A N 1
ATOM 897 C CA . ASP A 1 116 ? -16.577 15.204 8.380 1.00 85.69 116 ASP A CA 1
ATOM 898 C C . ASP A 1 116 ? -15.713 16.057 9.317 1.00 85.69 116 ASP A C 1
ATOM 900 O O . ASP A 1 116 ? -15.321 15.653 10.418 1.00 85.69 116 ASP A O 1
ATOM 904 N N . SER A 1 117 ? -15.388 17.262 8.853 1.00 80.62 117 SER A N 1
ATOM 905 C CA . SER A 1 117 ? -14.581 18.224 9.600 1.00 80.62 117 SER A CA 1
ATOM 906 C C . SER A 1 117 ? -15.341 18.913 10.735 1.00 80.62 117 SER A C 1
ATOM 908 O O . SER A 1 117 ? -14.705 19.583 11.544 1.00 80.62 117 SER A O 1
ATOM 910 N N . LYS A 1 118 ? -16.669 18.771 10.815 1.00 80.75 118 LYS A N 1
ATOM 911 C CA . LYS A 1 118 ? -17.489 19.384 11.868 1.00 80.75 118 LYS A CA 1
ATOM 912 C C . LYS A 1 118 ? -17.594 18.488 13.096 1.00 80.75 118 LYS A C 1
ATOM 914 O O . LYS A 1 118 ? -17.507 18.995 14.208 1.00 80.75 118 LYS A O 1
ATOM 919 N N . GLU A 1 119 ? -17.761 17.181 12.899 1.00 77.81 119 GLU A N 1
ATOM 920 C CA . GLU A 1 119 ? -17.878 16.227 14.011 1.00 77.81 119 GLU A CA 1
ATOM 921 C C . GLU A 1 119 ? -16.522 15.773 14.561 1.00 77.81 119 GLU A C 1
ATOM 923 O O . GLU A 1 119 ? -16.358 15.639 15.773 1.00 77.81 119 GLU A O 1
ATOM 928 N N . SER A 1 120 ? -15.534 15.518 13.695 1.00 83.44 120 SER A N 1
ATOM 929 C CA . SER A 1 120 ? -14.222 15.048 14.149 1.00 83.44 120 SER A CA 1
ATOM 930 C C . SER A 1 120 ? -13.088 15.475 13.224 1.00 83.44 120 SER A C 1
ATOM 932 O O . SER A 1 120 ? -12.694 14.768 12.292 1.00 83.44 120 SER A O 1
ATOM 934 N N . THR A 1 121 ? -12.486 16.624 13.534 1.00 90.69 121 THR A N 1
ATOM 935 C CA . THR A 1 121 ? -11.317 17.148 12.812 1.00 90.69 121 THR A CA 1
ATOM 936 C C . THR A 1 121 ? -10.145 16.167 12.820 1.00 90.69 121 THR A C 1
ATOM 938 O O . THR A 1 121 ? -9.460 16.021 11.807 1.00 90.69 121 THR A O 1
ATOM 941 N N . LEU A 1 122 ? -9.918 15.463 13.936 1.00 92.31 122 LEU A N 1
ATOM 942 C CA . LEU A 1 122 ? -8.795 14.535 14.074 1.00 92.31 122 LEU A CA 1
ATOM 943 C C . LEU A 1 122 ? -8.966 13.302 13.178 1.00 92.31 122 LEU A C 1
ATOM 945 O O . LEU A 1 122 ? -8.074 12.999 12.390 1.00 92.31 122 LEU A O 1
ATOM 949 N N . VAL A 1 123 ? -10.113 12.618 13.252 1.00 92.62 123 VAL A N 1
ATOM 950 C CA . VAL A 1 123 ? -10.379 11.415 12.440 1.00 92.62 123 VAL A CA 1
ATOM 951 C C . VAL A 1 123 ? -10.387 11.762 10.953 1.00 92.62 123 VAL A C 1
ATOM 953 O O . VAL A 1 123 ? -9.780 11.051 10.154 1.00 92.62 123 VAL A O 1
ATOM 956 N N . THR A 1 124 ? -10.982 12.899 10.587 1.00 94.12 124 THR A N 1
ATOM 957 C CA . THR A 1 124 ? -10.970 13.400 9.207 1.00 94.12 124 THR A CA 1
ATOM 958 C C . THR A 1 124 ? -9.549 13.689 8.718 1.00 94.12 124 THR A C 1
ATOM 960 O O . THR A 1 124 ? -9.207 13.319 7.596 1.00 94.12 124 THR A O 1
ATOM 963 N N . SER A 1 125 ? -8.687 14.268 9.560 1.00 94.88 125 SER A N 1
ATOM 964 C CA . SER A 1 125 ? -7.276 14.503 9.219 1.00 94.88 125 SER A CA 1
ATOM 965 C C . SER A 1 125 ? -6.497 13.196 9.039 1.00 94.88 125 SER A C 1
ATOM 967 O O . SER A 1 125 ? -5.715 13.075 8.098 1.00 94.88 125 SER A O 1
ATOM 969 N N . LEU A 1 126 ? -6.736 12.189 9.888 1.00 96.06 126 LEU A N 1
ATOM 970 C CA . LEU A 1 126 ? -6.100 10.870 9.772 1.00 96.06 126 LEU A CA 1
ATOM 971 C C . LEU A 1 126 ? -6.542 10.132 8.499 1.00 96.06 126 LEU A C 1
ATOM 973 O O . LEU A 1 126 ? -5.700 9.591 7.782 1.00 96.06 126 LEU A O 1
ATOM 977 N N . LEU A 1 127 ? -7.841 10.153 8.178 1.00 95.62 127 LEU A N 1
ATOM 978 C CA . LEU A 1 127 ? -8.373 9.609 6.922 1.00 95.62 127 LEU A CA 1
ATOM 979 C C . LEU A 1 127 ? -7.794 10.345 5.706 1.00 95.62 127 LEU A C 1
ATOM 981 O O . LEU A 1 127 ? -7.386 9.707 4.735 1.00 95.62 127 LEU A O 1
ATOM 985 N N . GLY A 1 128 ? -7.691 11.675 5.781 1.00 95.69 128 GLY A N 1
ATOM 986 C CA . GLY A 1 128 ? -6.999 12.491 4.784 1.00 95.69 128 GLY A CA 1
ATOM 987 C C . GLY A 1 128 ? -5.534 12.082 4.611 1.00 95.69 128 GLY A C 1
ATOM 988 O O . GLY A 1 128 ? -5.060 11.983 3.483 1.00 95.69 128 GLY A O 1
ATOM 989 N N . GLY A 1 129 ? -4.845 11.747 5.705 1.00 96.81 129 GLY A N 1
ATOM 990 C CA . GLY A 1 129 ? -3.488 11.200 5.687 1.00 96.81 129 GLY A CA 1
ATOM 991 C C . GLY A 1 129 ? -3.388 9.859 4.955 1.00 96.81 129 GLY A C 1
ATOM 992 O O . GLY A 1 129 ? -2.484 9.680 4.144 1.00 96.81 129 GLY A O 1
ATOM 993 N N . VAL A 1 130 ? -4.338 8.939 5.161 1.00 97.69 130 VAL A N 1
ATOM 994 C CA . VAL A 1 130 ? -4.390 7.656 4.429 1.00 97.69 130 VAL A CA 1
ATOM 995 C C . VAL A 1 130 ? -4.598 7.885 2.928 1.00 97.69 130 VAL A C 1
ATOM 997 O O . VAL A 1 130 ? -3.900 7.285 2.109 1.00 97.69 130 VAL A O 1
ATOM 1000 N N . ILE A 1 131 ? -5.529 8.771 2.561 1.00 97.25 131 ILE A N 1
ATOM 1001 C CA . ILE A 1 131 ? -5.800 9.123 1.159 1.00 97.25 131 ILE A CA 1
ATOM 1002 C C . ILE A 1 131 ? -4.561 9.762 0.523 1.00 97.25 131 ILE A C 1
ATOM 1004 O O . ILE A 1 131 ? -4.134 9.338 -0.550 1.00 97.25 131 ILE A O 1
ATOM 1008 N N . GLY A 1 132 ? -3.964 10.750 1.193 1.00 97.69 132 GLY A N 1
ATOM 1009 C CA . GLY A 1 132 ? -2.767 11.447 0.728 1.00 97.69 132 GLY A CA 1
ATOM 1010 C C . GLY A 1 132 ? -1.566 10.515 0.573 1.00 97.69 132 GLY A C 1
ATOM 1011 O O . GLY A 1 132 ? -0.863 10.589 -0.431 1.00 97.69 132 GLY A O 1
ATOM 1012 N N . HIS A 1 133 ? -1.376 9.583 1.511 1.00 98.06 133 HIS A N 1
ATOM 1013 C CA . HIS A 1 133 ? -0.322 8.569 1.446 1.00 98.06 133 HIS A CA 1
ATOM 1014 C C . HIS A 1 133 ? -0.455 7.699 0.191 1.00 98.06 133 HIS A C 1
ATOM 1016 O O . HIS A 1 133 ? 0.480 7.619 -0.603 1.00 98.06 133 HIS A O 1
ATOM 1022 N N . TYR A 1 134 ? -1.631 7.110 -0.054 1.00 98.00 134 TYR A N 1
ATOM 1023 C CA . TYR A 1 134 ? -1.833 6.277 -1.246 1.00 98.00 134 TYR A CA 1
ATOM 1024 C C . TYR A 1 134 ? -1.855 7.077 -2.553 1.00 98.00 134 TYR A C 1
ATOM 1026 O O . TYR A 1 134 ? -1.458 6.548 -3.592 1.00 98.00 134 TYR A O 1
ATOM 1034 N N . ALA A 1 135 ? -2.266 8.348 -2.526 1.00 97.75 135 ALA A N 1
ATOM 1035 C CA . ALA A 1 135 ? -2.120 9.246 -3.668 1.00 97.75 135 ALA A CA 1
ATOM 1036 C C . ALA A 1 135 ? -0.639 9.502 -3.999 1.00 97.75 135 ALA A C 1
ATOM 1038 O O . ALA A 1 135 ? -0.260 9.442 -5.166 1.00 97.75 135 ALA A O 1
ATOM 1039 N N . CYS A 1 136 ? 0.203 9.706 -2.983 1.00 96.75 136 CYS A N 1
ATOM 1040 C CA . CYS A 1 136 ? 1.649 9.862 -3.141 1.00 96.75 136 CYS A CA 1
ATOM 1041 C C . CYS A 1 136 ? 2.299 8.587 -3.706 1.00 96.75 136 CYS A C 1
ATOM 1043 O O . CYS A 1 136 ? 2.985 8.651 -4.725 1.00 96.75 136 CYS A O 1
ATOM 1045 N N . SER A 1 137 ? 2.005 7.416 -3.126 1.00 96.38 137 SER A N 1
ATOM 1046 C CA . SER A 1 137 ? 2.507 6.128 -3.634 1.00 96.38 137 SER A CA 1
ATOM 1047 C C . SER A 1 137 ? 2.045 5.834 -5.067 1.00 96.38 137 SER A C 1
ATOM 1049 O O . SER A 1 137 ? 2.812 5.285 -5.861 1.00 96.38 137 SER A O 1
ATOM 1051 N N . ASN A 1 138 ? 0.809 6.211 -5.429 1.00 96.19 138 ASN A N 1
ATOM 1052 C CA . ASN A 1 138 ? 0.344 6.155 -6.818 1.00 96.19 138 ASN A CA 1
ATOM 1053 C C . ASN A 1 138 ? 1.167 7.085 -7.712 1.00 96.19 138 ASN A C 1
ATOM 1055 O O . ASN A 1 138 ? 1.571 6.660 -8.784 1.00 96.19 138 ASN A O 1
ATOM 1059 N N . GLY A 1 139 ? 1.434 8.322 -7.288 1.00 95.00 139 GLY A N 1
ATOM 1060 C CA . GLY A 1 139 ? 2.248 9.269 -8.053 1.00 95.00 139 GLY A CA 1
ATOM 1061 C C . GLY A 1 139 ? 3.636 8.716 -8.383 1.00 95.00 139 GLY A C 1
ATOM 1062 O O . GLY A 1 139 ? 4.025 8.708 -9.548 1.00 95.00 139 GLY A O 1
ATOM 1063 N N . ASP A 1 140 ? 4.337 8.182 -7.382 1.00 93.38 140 ASP A N 1
ATOM 1064 C CA . ASP A 1 140 ? 5.657 7.555 -7.545 1.00 93.38 140 ASP A CA 1
ATOM 1065 C C . ASP A 1 140 ? 5.617 6.356 -8.514 1.00 93.38 140 ASP A C 1
ATOM 1067 O O . ASP A 1 140 ? 6.366 6.281 -9.496 1.00 93.38 140 ASP A O 1
ATOM 1071 N N . THR A 1 141 ? 4.656 5.452 -8.306 1.00 92.69 141 THR A N 1
ATOM 1072 C CA . THR A 1 141 ? 4.525 4.251 -9.138 1.00 92.69 141 THR A CA 1
ATOM 1073 C C . THR A 1 141 ? 4.081 4.592 -10.561 1.00 92.69 141 THR A C 1
ATOM 1075 O O . THR A 1 141 ? 4.634 4.094 -11.529 1.00 92.69 141 THR A O 1
ATOM 1078 N N . TRP A 1 142 ? 3.077 5.443 -10.744 1.00 94.12 142 TRP A N 1
ATOM 1079 C CA . TRP A 1 142 ? 2.545 5.737 -12.076 1.00 94.12 142 TRP A CA 1
ATOM 1080 C C . TRP A 1 142 ? 3.533 6.566 -12.894 1.00 94.12 142 TRP A C 1
ATOM 1082 O O . TRP A 1 142 ? 3.637 6.356 -14.102 1.00 94.12 142 TRP A O 1
ATOM 1092 N N . SER A 1 143 ? 4.282 7.463 -12.244 1.00 91.12 143 SER A N 1
ATOM 1093 C CA . SER A 1 143 ? 5.336 8.247 -12.889 1.00 91.12 143 SER A CA 1
ATOM 1094 C C . SER A 1 143 ? 6.435 7.350 -13.456 1.00 91.12 143 SER A C 1
ATOM 1096 O O . SER A 1 143 ? 6.777 7.475 -14.628 1.00 91.12 143 SER A O 1
ATOM 1098 N N . SER A 1 144 ? 6.937 6.389 -12.678 1.00 86.69 144 SER A N 1
ATOM 1099 C CA . SER A 1 144 ? 7.962 5.451 -13.159 1.00 86.69 144 SER A CA 1
ATOM 1100 C C . SER A 1 144 ? 7.430 4.494 -14.233 1.00 86.69 144 SER A C 1
ATOM 1102 O O . SER A 1 144 ? 8.129 4.189 -15.197 1.00 86.69 144 SER A O 1
ATOM 1104 N N . GLU A 1 145 ? 6.169 4.067 -14.128 1.00 89.81 145 GLU A N 1
ATOM 1105 C CA . GLU A 1 145 ? 5.593 3.087 -15.052 1.00 89.81 145 GLU A CA 1
ATOM 1106 C C . GLU A 1 145 ? 5.130 3.687 -16.388 1.00 89.81 145 GLU A C 1
ATOM 1108 O O . GLU A 1 145 ? 5.219 3.014 -17.417 1.00 89.81 145 GLU A O 1
ATOM 1113 N N . ILE A 1 146 ? 4.619 4.921 -16.391 1.00 89.44 146 ILE A N 1
ATOM 1114 C CA . ILE A 1 146 ? 4.152 5.615 -17.603 1.00 89.44 146 ILE A CA 1
ATOM 1115 C C . ILE A 1 146 ? 5.241 6.542 -18.145 1.00 89.44 146 ILE A C 1
ATOM 1117 O O . ILE A 1 146 ? 5.456 6.586 -19.353 1.00 89.44 146 ILE A O 1
ATOM 1121 N N . GLY A 1 147 ? 5.942 7.268 -17.275 1.00 86.94 147 GLY A N 1
ATOM 1122 C CA . GLY A 1 147 ? 6.913 8.291 -17.664 1.00 86.94 147 GLY A CA 1
ATOM 1123 C C . GLY A 1 147 ? 8.074 7.737 -18.483 1.00 86.94 147 GLY A C 1
ATOM 1124 O O . GLY A 1 147 ? 8.464 8.360 -19.465 1.00 86.94 147 GLY A O 1
ATOM 1125 N N . VAL A 1 148 ? 8.550 6.525 -18.174 1.00 85.62 148 VAL A N 1
ATOM 1126 C CA . VAL A 1 148 ? 9.609 5.850 -18.951 1.00 85.62 148 VAL A CA 1
ATOM 1127 C C . VAL A 1 148 ? 9.193 5.524 -20.394 1.00 85.62 148 VAL A C 1
ATOM 1129 O O . VAL A 1 148 ? 10.037 5.271 -21.246 1.00 85.62 148 VAL A O 1
ATOM 1132 N N . LEU A 1 149 ? 7.890 5.521 -20.687 1.00 87.12 149 LEU A N 1
ATOM 1133 C CA . LEU A 1 149 ? 7.357 5.258 -22.025 1.00 87.12 149 LEU A CA 1
ATOM 1134 C C . LEU A 1 149 ? 7.210 6.531 -22.871 1.00 87.12 149 LEU A C 1
ATOM 1136 O O . LEU A 1 149 ? 6.814 6.428 -24.032 1.00 87.12 149 LEU A O 1
ATOM 1140 N N . SER A 1 150 ? 7.473 7.707 -22.297 1.00 87.69 150 SER A N 1
ATOM 1141 C CA . SER A 1 150 ? 7.394 8.988 -22.995 1.00 87.69 150 SER A CA 1
ATOM 1142 C C . SER A 1 150 ? 8.586 9.181 -23.930 1.00 87.69 150 SER A C 1
ATOM 1144 O O . SER A 1 150 ? 9.732 9.138 -23.494 1.00 87.69 150 SER A O 1
ATOM 1146 N N . ASP A 1 151 ? 8.307 9.502 -25.193 1.00 87.00 151 ASP A N 1
ATOM 1147 C CA . ASP A 1 151 ? 9.332 9.885 -26.174 1.00 87.00 151 ASP A CA 1
ATOM 1148 C C . ASP A 1 151 ? 9.730 11.379 -26.054 1.00 87.00 151 ASP A C 1
ATOM 1150 O O . ASP A 1 151 ? 10.668 11.842 -26.705 1.00 87.00 151 ASP A O 1
ATOM 1154 N N . ALA A 1 152 ? 9.017 12.161 -25.231 1.00 87.25 152 ALA A N 1
ATOM 1155 C CA . ALA A 1 152 ? 9.320 13.572 -24.996 1.00 87.25 152 ALA A CA 1
ATOM 1156 C C . ALA A 1 152 ? 10.530 13.753 -24.064 1.00 87.25 152 ALA A C 1
ATOM 1158 O O . ALA A 1 152 ? 10.653 13.058 -23.056 1.00 87.25 152 ALA A O 1
ATOM 1159 N N . GLN A 1 153 ? 11.378 14.743 -24.364 1.00 87.25 153 GLN A N 1
ATOM 1160 C CA . GLN A 1 153 ? 12.526 15.088 -23.521 1.00 87.25 153 GLN A CA 1
ATOM 1161 C C . GLN A 1 153 ? 12.067 15.551 -22.126 1.00 87.25 153 GLN A C 1
ATOM 1163 O O . GLN A 1 153 ? 11.226 16.460 -22.038 1.00 87.25 153 GLN A O 1
ATOM 1168 N N . PRO A 1 154 ? 12.596 14.954 -21.040 1.00 87.69 154 PRO A N 1
ATOM 1169 C CA . PRO A 1 154 ? 12.246 15.352 -19.686 1.00 87.69 154 PRO A CA 1
ATOM 1170 C C . PRO A 1 154 ? 12.671 16.799 -19.441 1.00 87.69 154 PRO A C 1
ATOM 1172 O O . PRO A 1 154 ? 13.748 17.222 -19.845 1.00 87.69 154 PRO A O 1
ATOM 1175 N N . ARG A 1 155 ? 11.814 17.570 -18.767 1.00 90.75 155 ARG A N 1
ATOM 1176 C CA . ARG A 1 155 ? 12.125 18.942 -18.354 1.00 90.75 155 ARG A CA 1
ATOM 1177 C C . ARG A 1 155 ? 12.427 18.976 -16.872 1.00 90.75 155 ARG A C 1
ATOM 1179 O O . ARG A 1 155 ? 11.635 18.488 -16.066 1.00 90.75 155 ARG A O 1
ATOM 1186 N N . LEU A 1 156 ? 13.532 19.609 -16.502 1.00 91.75 156 LEU A N 1
ATOM 1187 C CA . LEU A 1 156 ? 13.868 19.809 -15.101 1.00 91.75 156 LEU A CA 1
ATOM 1188 C C . LEU A 1 156 ? 12.872 20.794 -14.471 1.00 91.75 156 LEU A C 1
ATOM 1190 O O . LEU A 1 156 ? 12.813 21.948 -14.880 1.00 91.75 156 LEU A O 1
ATOM 1194 N N . ILE A 1 157 ? 12.109 20.373 -13.458 1.00 92.25 157 ILE A N 1
ATOM 1195 C CA . ILE A 1 157 ? 11.020 21.182 -12.864 1.00 92.2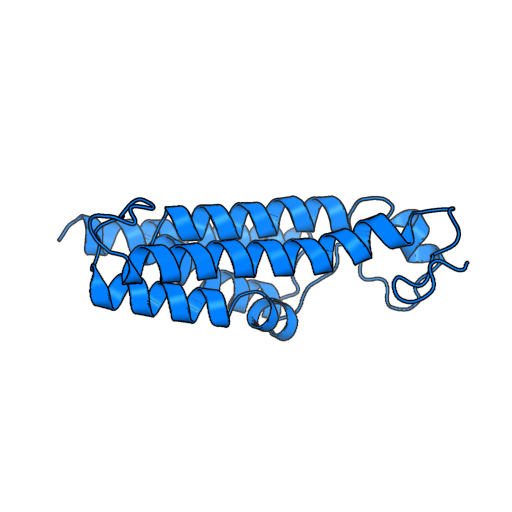5 157 ILE A CA 1
ATOM 1196 C C . ILE A 1 157 ? 11.528 22.508 -12.264 1.00 92.25 157 ILE A C 1
ATOM 1198 O O . ILE A 1 157 ? 10.792 23.488 -12.220 1.00 92.25 157 ILE A O 1
ATOM 1202 N N . THR A 1 158 ? 12.792 22.578 -11.841 1.00 95.12 158 THR A N 1
ATOM 1203 C CA . THR A 1 158 ? 13.372 23.793 -11.245 1.00 95.12 158 THR A CA 1
ATOM 1204 C C . THR A 1 158 ? 13.771 24.857 -12.268 1.00 95.12 158 THR A C 1
ATOM 1206 O O . THR A 1 158 ? 13.811 26.035 -11.923 1.00 95.12 158 THR A O 1
ATOM 1209 N N . THR A 1 159 ? 14.070 24.478 -13.516 1.00 94.69 159 THR A N 1
ATOM 1210 C CA . THR A 1 159 ? 14.546 25.410 -14.562 1.00 94.69 159 THR A CA 1
ATOM 1211 C C . THR A 1 159 ? 13.674 25.421 -15.815 1.00 94.69 159 THR A C 1
ATOM 1213 O O . THR A 1 159 ? 13.848 26.288 -16.669 1.00 94.69 159 THR A O 1
ATOM 1216 N N . PHE A 1 160 ? 12.758 24.458 -15.939 1.00 91.44 160 PHE A N 1
ATOM 1217 C CA . PHE A 1 160 ? 11.922 24.168 -17.106 1.00 91.44 160 PHE A CA 1
ATOM 1218 C C . PHE A 1 160 ? 12.690 23.910 -18.414 1.00 91.44 160 PHE A C 1
ATOM 1220 O O . PHE A 1 160 ? 12.095 23.940 -19.497 1.00 91.44 160 PHE A O 1
ATOM 1227 N N . LYS A 1 161 ? 13.994 23.620 -18.320 1.00 90.19 161 LYS A N 1
ATOM 1228 C CA . LYS A 1 161 ? 14.858 23.271 -19.455 1.00 90.19 161 LYS A CA 1
ATOM 1229 C C . LYS A 1 161 ? 14.831 21.763 -19.717 1.00 90.19 161 LYS A C 1
ATOM 1231 O O . LYS A 1 161 ? 14.729 20.984 -18.769 1.00 90.19 161 LYS A O 1
ATOM 1236 N N . THR A 1 162 ? 14.891 21.399 -20.997 1.00 84.06 162 THR A N 1
ATOM 1237 C CA . THR A 1 162 ? 15.152 20.041 -21.508 1.00 84.06 162 THR A CA 1
ATOM 1238 C C . THR A 1 162 ? 16.643 19.781 -21.591 1.00 84.06 162 THR A C 1
ATOM 1240 O O . THR A 1 162 ? 17.340 20.731 -22.021 1.00 84.06 162 THR A O 1
#

Sequence (162 aa):
MERTLIQPLIAVLVSSVIAFRAYKKKSLDVSGAFFGFLVMSAHLALNVRCGAILLAFFFSSSKLTKVGADKKHKSDADFKEGGQRNWVQVLCNSAIATVLIVVIWYLVGWEDKCLDSKESTLVTSLLGGVIGHYACSNGDTWSSEIGVLSDAQPRLITTFKT

Organism: Opuntia streptacantha (NCBI:txid393608)

Secondary structure (DSSP, 8-state):
-HHHHHHHHHHHHHHHHHHHHHHHTTSB-HHHHHHHHHHHHHHHHH-HHHHHHHHHHHHHHHHHTTTTHHHHHHH-TT--TT--B-HHHHHHHHHHHHHHHHHHHHHHTT----S-TTT-HHHHHHHHHHHHHHHHHHHHHHHHHHHTT--SPP--TTT---

Foldseek 3Di:
DCLLPVQLVVQLVVLLVVLVVCCVQLLAPPQLSVLSSVLLSLQRSLEVVLSVLVVVLSVVLLVLLQPCLVVCVVVPPPRDRSNHHHNVLNCQLGVLLSVLSVVLCVVPPNDHDDLDCVPDVPSNVSVVVSNVSSVVVSCVSNCVSVVVVDPDDDADPVPRHD

Radius of gyration: 17.99 Å; chains: 1; bounding box: 39×42×45 Å

pLDDT: mean 92.08, std 6.94, range [58.59, 98.56]

InterPro domains:
  IPR002794 Protein of unknown function DUF92, TMEM19 [PF01940] (14-161)
  IPR002794 Protein of unknown function DUF92, TMEM19 [PTHR13353] (5-162)